Protein AF-A0A5D0SBC2-F1 (afdb_monomer)

pLDDT: mean 77.02, std 16.17, range [34.78, 96.5]

Foldseek 3Di:
DDDDDDPPDNDCVVQVQKDFDQDADPVPRDGPRIDGQDFDPDPPGPPRRDDDD

Solvent-accessible surface area (backbone atoms only — not comparable to full-atom values): 3681 Å² total; per-residue (Å²): 126,81,82,86,85,51,96,89,36,97,53,38,56,85,72,49,33,38,39,81,43,81,64,51,37,92,88,76,61,53,60,69,43,61,43,81,49,52,71,60,98,48,101,81,45,87,69,68,88,78,89,84,132

Mean predicted aligned error: 8.33 Å

Secondary structure (DSSP, 8-state):
-PPPPPSS-S-TTTTTSEEE--PBPTTT--B-SEEE-SPP--TT---TT----

Sequence (53 aa):
MRRPRFRYHPDPVANGSALFTVEACVLCGVERGWRYAGPIYDRRAVSALHRLG

Structure (mmCIF, N/CA/C/O backbone):
data_AF-A0A5D0SBC2-F1
#
_entry.id   AF-A0A5D0SBC2-F1
#
loop_
_atom_site.group_PDB
_atom_site.id
_atom_site.type_symbol
_atom_site.label_atom_id
_atom_site.label_alt_id
_atom_site.label_comp_id
_atom_site.label_asym_id
_atom_site.label_entity_id
_atom_site.label_seq_id
_atom_site.pdbx_PDB_ins_code
_atom_site.Cartn_x
_atom_site.Cartn_y
_atom_site.Cartn_z
_atom_site.occupancy
_atom_site.B_iso_or_equiv
_atom_site.auth_seq_id
_atom_site.auth_comp_id
_atom_site.auth_asym_id
_atom_site.auth_atom_id
_atom_site.pdbx_PDB_model_num
ATOM 1 N N . MET A 1 1 ? -13.710 -0.129 -6.451 1.00 68.94 1 MET A N 1
ATOM 2 C CA . MET A 1 1 ? -12.572 0.699 -5.976 1.00 68.94 1 MET A CA 1
ATOM 3 C C . MET A 1 1 ? -11.635 0.996 -7.139 1.00 68.94 1 MET A C 1
ATOM 5 O O . MET A 1 1 ? -11.412 0.118 -7.963 1.00 68.94 1 MET A O 1
ATOM 9 N N . ARG A 1 2 ? -11.110 2.221 -7.250 1.00 77.50 2 ARG A N 1
ATOM 10 C CA . ARG A 1 2 ? -10.237 2.623 -8.368 1.00 77.50 2 ARG A CA 1
ATOM 11 C C . ARG A 1 2 ? -8.787 2.217 -8.093 1.00 77.50 2 ARG A C 1
ATOM 13 O O . ARG A 1 2 ? -8.267 2.534 -7.028 1.00 77.50 2 ARG A O 1
ATOM 20 N N . ARG A 1 3 ? -8.134 1.557 -9.057 1.00 74.94 3 ARG A N 1
ATOM 21 C CA . ARG A 1 3 ? -6.717 1.171 -8.959 1.00 74.94 3 ARG A CA 1
ATOM 22 C C . ARG A 1 3 ? -5.825 2.419 -8.816 1.00 74.94 3 ARG A C 1
ATOM 24 O O . ARG A 1 3 ? -6.001 3.363 -9.598 1.00 74.94 3 ARG A O 1
ATOM 31 N N . PRO A 1 4 ? -4.879 2.449 -7.860 1.00 74.94 4 PRO A N 1
ATOM 32 C CA . PRO A 1 4 ? -3.919 3.543 -7.736 1.00 74.94 4 PRO A CA 1
ATOM 33 C C . PRO A 1 4 ? -3.077 3.686 -9.010 1.00 74.94 4 PRO A C 1
ATOM 35 O O . PRO A 1 4 ? -2.644 2.699 -9.604 1.00 74.94 4 PRO A O 1
ATOM 38 N N . ARG A 1 5 ? -2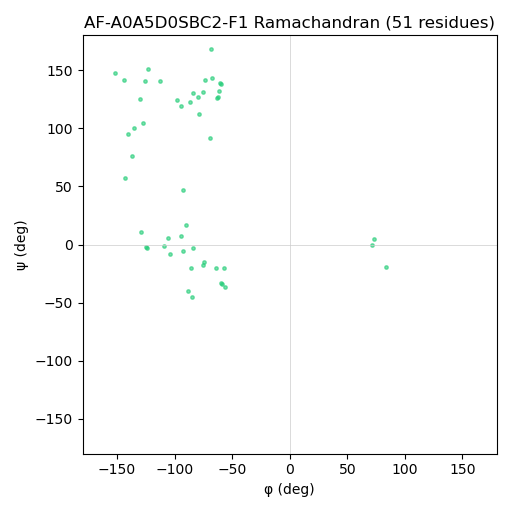.850 4.931 -9.440 1.00 75.88 5 ARG A N 1
ATOM 39 C CA . ARG A 1 5 ? -1.928 5.244 -10.539 1.00 75.88 5 ARG A CA 1
ATOM 40 C C . ARG A 1 5 ? -0.578 5.591 -9.930 1.00 75.88 5 ARG A C 1
ATOM 42 O O . ARG A 1 5 ? -0.480 6.566 -9.191 1.00 75.88 5 ARG A O 1
ATOM 49 N N . PHE A 1 6 ? 0.447 4.821 -10.261 1.00 74.06 6 PHE A N 1
ATOM 50 C CA . PHE A 1 6 ? 1.815 5.116 -9.858 1.00 74.06 6 PHE A CA 1
ATOM 51 C C . PHE A 1 6 ? 2.509 5.805 -11.022 1.00 74.06 6 PHE A C 1
ATOM 53 O O . PHE A 1 6 ? 2.545 5.277 -12.127 1.00 74.06 6 PHE A O 1
ATOM 60 N N . ARG A 1 7 ? 3.060 6.997 -10.778 1.00 78.06 7 ARG A N 1
ATOM 61 C CA . ARG A 1 7 ? 3.749 7.770 -11.822 1.00 78.06 7 ARG A CA 1
ATOM 62 C C . ARG A 1 7 ? 4.947 7.009 -12.408 1.00 78.06 7 ARG A C 1
ATOM 64 O O . ARG A 1 7 ? 5.228 7.157 -13.588 1.00 78.06 7 ARG A O 1
ATOM 71 N N . TYR A 1 8 ? 5.618 6.205 -11.584 1.00 77.50 8 TYR A N 1
ATOM 72 C CA . TYR A 1 8 ? 6.886 5.548 -11.917 1.00 77.50 8 TYR A CA 1
ATOM 73 C C . TYR A 1 8 ? 6.774 4.029 -12.116 1.00 77.50 8 TYR A C 1
ATOM 75 O O . TYR A 1 8 ? 7.762 3.382 -12.443 1.00 77.50 8 TYR A O 1
ATOM 83 N N . HIS A 1 9 ? 5.578 3.456 -11.949 1.00 70.62 9 HIS A N 1
ATOM 84 C CA . HIS A 1 9 ? 5.329 2.031 -12.166 1.00 70.62 9 HIS A CA 1
ATOM 85 C C . HIS A 1 9 ? 4.141 1.880 -13.121 1.00 70.62 9 HIS A C 1
ATOM 87 O O . HIS A 1 9 ? 3.004 2.104 -12.695 1.00 70.62 9 HIS A O 1
ATOM 93 N N . PRO A 1 10 ? 4.388 1.536 -14.402 1.00 79.12 10 PRO A N 1
ATOM 94 C CA . PRO A 1 10 ? 3.338 1.407 -15.414 1.00 79.12 10 PRO A CA 1
ATOM 95 C C . PRO A 1 10 ? 2.247 0.410 -15.010 1.00 79.12 10 PRO A C 1
ATOM 97 O O . PRO A 1 10 ? 1.066 0.662 -15.249 1.00 79.12 10 PRO A O 1
ATOM 100 N N . ASP A 1 11 ? 2.642 -0.674 -14.333 1.00 84.19 11 ASP A N 1
ATOM 101 C CA . ASP A 1 11 ? 1.730 -1.608 -13.683 1.00 84.19 11 ASP A CA 1
ATOM 102 C C . ASP A 1 11 ? 2.239 -1.976 -12.273 1.00 84.19 11 ASP A C 1
ATOM 104 O O . ASP A 1 11 ? 3.144 -2.801 -12.123 1.00 84.19 11 ASP A O 1
ATOM 108 N N . PRO A 1 12 ? 1.688 -1.352 -11.219 1.00 82.88 12 PRO A N 1
ATOM 109 C CA . PRO A 1 12 ? 2.096 -1.598 -9.838 1.00 82.88 12 PRO A CA 1
ATOM 110 C C . PRO A 1 12 ? 1.580 -2.935 -9.286 1.00 82.88 12 PRO A C 1
ATOM 112 O O . PRO A 1 12 ?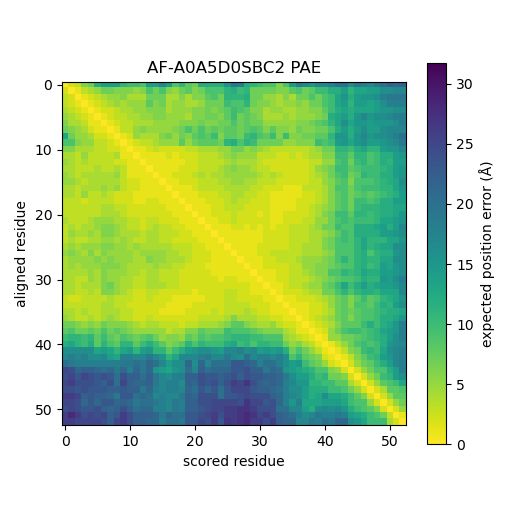 2.018 -3.362 -8.223 1.00 82.88 12 PRO A O 1
ATOM 115 N N . VAL A 1 13 ? 0.609 -3.566 -9.954 1.00 87.19 13 VAL A N 1
ATOM 116 C CA . VAL A 1 13 ? 0.078 -4.868 -9.540 1.00 87.19 13 VAL A CA 1
ATOM 117 C C . VAL A 1 13 ? 0.975 -5.956 -10.108 1.00 87.19 13 VAL A C 1
ATOM 119 O O . VAL A 1 13 ? 1.391 -6.846 -9.373 1.00 87.19 13 VAL A O 1
ATOM 122 N N . ALA A 1 14 ? 1.350 -5.834 -11.385 1.00 86.38 14 ALA A N 1
ATOM 123 C CA . ALA A 1 14 ? 2.237 -6.787 -12.048 1.00 86.38 14 ALA A CA 1
ATOM 124 C C . ALA A 1 14 ? 3.604 -6.915 -11.356 1.00 86.38 14 ALA A C 1
ATOM 126 O O . ALA A 1 14 ? 4.169 -8.002 -11.318 1.00 86.38 14 ALA A O 1
ATOM 127 N N . ASN A 1 15 ? 4.130 -5.826 -10.786 1.00 81.62 15 ASN A N 1
ATOM 128 C CA . ASN A 1 15 ? 5.409 -5.841 -10.071 1.00 81.62 15 ASN A CA 1
ATOM 129 C C . ASN A 1 15 ? 5.279 -6.037 -8.546 1.00 81.62 15 ASN A C 1
ATOM 131 O O . ASN A 1 15 ? 6.264 -5.869 -7.829 1.00 81.62 15 ASN A O 1
ATOM 135 N N . GLY A 1 16 ? 4.075 -6.323 -8.040 1.00 83.75 16 GLY A N 1
ATOM 136 C CA . GLY A 1 16 ? 3.825 -6.584 -6.620 1.00 83.75 16 GLY A CA 1
ATOM 137 C C . GLY A 1 16 ? 3.886 -5.363 -5.693 1.00 83.75 16 GLY A C 1
ATOM 138 O O . GLY A 1 16 ? 3.731 -5.512 -4.485 1.00 83.75 16 GLY A O 1
ATOM 139 N N . SER A 1 1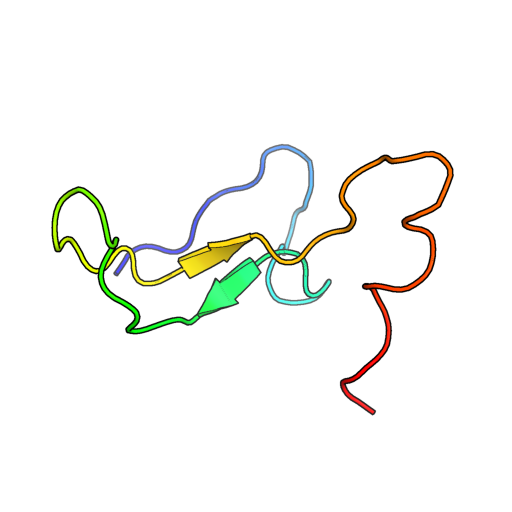7 ? 4.067 -4.143 -6.208 1.00 83.50 17 SER A N 1
ATOM 140 C CA . SER A 1 17 ? 4.138 -2.937 -5.366 1.00 83.50 17 SER A CA 1
ATOM 141 C C . SER A 1 17 ? 2.773 -2.484 -4.834 1.00 83.50 17 SER A C 1
ATOM 143 O O . SER A 1 17 ? 2.719 -1.717 -3.872 1.00 83.50 17 SER A O 1
ATOM 145 N N . ALA A 1 18 ? 1.668 -2.948 -5.424 1.00 88.12 18 ALA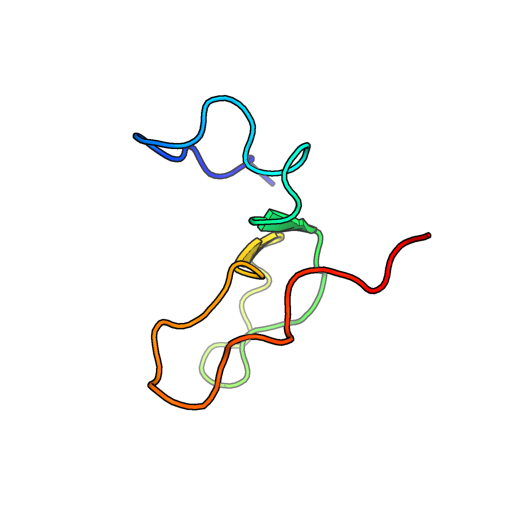 A N 1
ATOM 146 C CA . ALA A 1 18 ? 0.306 -2.715 -4.956 1.00 88.12 18 ALA A CA 1
ATOM 147 C C . ALA A 1 18 ? -0.485 -4.026 -4.864 1.00 88.12 18 ALA A C 1
ATOM 149 O O . ALA A 1 18 ? -0.647 -4.733 -5.857 1.00 88.12 18 ALA A O 1
ATOM 150 N N . LEU A 1 19 ? -1.047 -4.295 -3.687 1.00 89.56 19 LEU A N 1
ATOM 151 C CA . LEU A 1 19 ? -1.897 -5.454 -3.416 1.00 89.56 19 LEU A CA 1
ATOM 152 C C . LEU A 1 19 ? -3.331 -5.008 -3.142 1.00 89.56 19 LEU A C 1
ATOM 154 O O . LEU A 1 19 ? -3.546 -3.990 -2.479 1.00 89.56 19 LEU A O 1
ATOM 158 N N . PHE A 1 20 ? -4.309 -5.766 -3.638 1.00 91.62 20 PHE A N 1
ATOM 159 C CA . PHE A 1 20 ? -5.706 -5.571 -3.255 1.00 91.62 20 PHE A CA 1
ATOM 160 C C . PHE A 1 20 ? -5.897 -5.938 -1.776 1.00 91.62 20 PHE A C 1
ATOM 162 O O . PHE A 1 20 ? -5.266 -6.868 -1.279 1.00 91.62 20 PHE A O 1
ATOM 169 N N . THR A 1 21 ? -6.755 -5.206 -1.070 1.00 91.00 21 THR A N 1
ATOM 170 C CA . THR A 1 21 ? -7.071 -5.475 0.336 1.00 91.00 21 THR A CA 1
ATOM 171 C C . THR A 1 21 ? -8.480 -5.013 0.690 1.00 91.00 21 THR A C 1
ATOM 173 O O . THR A 1 21 ? -8.959 -4.006 0.170 1.00 91.00 21 THR A O 1
ATOM 176 N N . VAL A 1 22 ? -9.111 -5.732 1.615 1.00 93.94 22 VAL A N 1
ATOM 177 C CA . VAL A 1 22 ? -10.369 -5.351 2.278 1.00 93.94 22 VAL A CA 1
ATOM 178 C C . VAL A 1 22 ? -10.132 -4.893 3.722 1.00 93.94 22 VAL A C 1
ATOM 180 O O . VAL A 1 22 ? -11.074 -4.646 4.460 1.00 93.94 22 VAL A O 1
ATOM 183 N N . GLU A 1 23 ? -8.870 -4.778 4.149 1.00 94.56 23 GLU A N 1
ATOM 184 C CA . GLU A 1 23 ? -8.526 -4.289 5.484 1.00 94.56 23 GLU A CA 1
ATOM 185 C C . GLU A 1 23 ? -8.985 -2.832 5.658 1.00 94.56 23 GLU A C 1
ATOM 187 O O . GLU A 1 23 ? -8.611 -1.936 4.889 1.00 94.56 23 GLU A O 1
ATOM 192 N N . ALA A 1 24 ? -9.764 -2.588 6.711 1.00 94.56 24 ALA A N 1
ATOM 193 C CA . ALA A 1 24 ? -10.109 -1.249 7.158 1.00 94.56 24 ALA A CA 1
ATOM 194 C C . ALA A 1 24 ? -8.904 -0.578 7.840 1.00 94.56 24 ALA A C 1
ATOM 196 O O . ALA A 1 24 ? -8.147 -1.204 8.585 1.00 94.56 24 ALA A O 1
ATOM 197 N N . CYS A 1 25 ? -8.721 0.724 7.614 1.00 89.44 25 CYS A N 1
ATOM 198 C CA . CYS A 1 25 ? -7.689 1.488 8.313 1.00 89.44 25 CYS A CA 1
ATOM 199 C C . CYS A 1 25 ? -7.942 1.498 9.830 1.00 89.44 25 CYS A C 1
ATOM 201 O O . CYS A 1 25 ? -8.996 1.943 10.268 1.00 89.44 25 CYS A O 1
ATOM 203 N N . VAL A 1 26 ? -6.950 1.123 10.641 1.00 94.44 26 VAL A N 1
ATOM 204 C CA . VAL A 1 26 ? -7.094 1.097 12.112 1.00 94.44 26 VAL A CA 1
ATOM 205 C C . VAL A 1 26 ? -7.337 2.474 12.745 1.00 94.44 26 VAL A C 1
ATOM 207 O O . VAL A 1 26 ? -7.844 2.542 13.856 1.00 94.44 26 VAL A O 1
ATOM 210 N N . LEU A 1 27 ? -6.992 3.569 12.052 1.00 95.94 27 LEU A N 1
ATOM 211 C CA . LEU A 1 27 ? -7.253 4.930 12.535 1.00 95.94 27 LEU A CA 1
ATOM 212 C C . LEU A 1 27 ? -8.632 5.466 12.136 1.00 95.94 27 LEU A C 1
ATOM 214 O O . LEU A 1 27 ? -9.246 6.174 12.924 1.00 95.94 27 LEU A O 1
ATOM 218 N N . CYS A 1 28 ? -9.099 5.201 10.912 1.00 96.50 28 CYS A N 1
ATOM 219 C CA . CYS A 1 28 ? -10.313 5.843 10.385 1.00 96.50 28 CYS A CA 1
ATOM 220 C C . CYS A 1 28 ? -11.406 4.881 9.905 1.00 96.50 28 CYS A C 1
ATOM 222 O O . CYS A 1 28 ? -12.447 5.338 9.447 1.00 96.50 28 CYS A O 1
ATOM 224 N N . GLY A 1 29 ? -11.180 3.569 9.957 1.00 95.56 29 GLY A N 1
ATOM 225 C CA . GLY A 1 29 ? -12.136 2.536 9.549 1.00 95.56 29 GLY A CA 1
ATOM 226 C C . GLY A 1 29 ? -12.379 2.422 8.039 1.00 95.56 29 GLY A C 1
ATOM 227 O O . GLY A 1 29 ? -13.146 1.570 7.612 1.00 95.56 29 GLY A O 1
ATOM 228 N N . VAL A 1 30 ? -11.742 3.251 7.206 1.00 93.38 30 VAL A N 1
ATOM 229 C CA . VAL A 1 30 ? -12.005 3.268 5.758 1.00 93.38 30 VAL A CA 1
ATOM 230 C C . VAL A 1 30 ? -11.272 2.133 5.043 1.00 93.38 30 VAL A C 1
ATOM 232 O O . VAL A 1 30 ? -10.044 2.039 5.115 1.00 93.38 30 VAL A O 1
ATOM 235 N N . GLU A 1 31 ? -12.013 1.342 4.269 1.00 93.75 31 GLU A N 1
ATOM 236 C CA . GLU A 1 31 ? -11.472 0.371 3.315 1.00 93.75 31 GLU A CA 1
ATOM 237 C C . GLU A 1 31 ? -11.014 1.077 2.031 1.00 93.75 31 GLU A C 1
ATOM 239 O O . GLU A 1 31 ? -11.804 1.623 1.258 1.00 93.75 31 GLU A O 1
ATOM 244 N N . ARG A 1 32 ? -9.700 1.091 1.789 1.00 88.94 32 ARG A N 1
ATOM 245 C CA . ARG A 1 32 ? -9.105 1.764 0.616 1.00 88.94 32 ARG A CA 1
ATOM 246 C C . ARG A 1 32 ? -9.086 0.879 -0.634 1.00 88.94 32 ARG A C 1
ATOM 248 O O . ARG A 1 32 ? -8.939 1.398 -1.742 1.00 88.94 32 ARG A O 1
ATOM 255 N N . GLY A 1 33 ? -9.181 -0.440 -0.466 1.00 93.06 33 GLY A N 1
ATOM 256 C CA . GLY A 1 33 ? -9.107 -1.416 -1.554 1.00 93.06 33 GLY A CA 1
ATOM 257 C C . GLY A 1 33 ? -7.704 -1.826 -1.977 1.00 93.06 33 GLY A C 1
ATOM 258 O O . GLY A 1 33 ? -7.546 -2.849 -2.630 1.00 93.06 33 GLY A O 1
ATOM 259 N N . TRP A 1 34 ? -6.683 -1.029 -1.656 1.00 90.69 34 TRP A N 1
ATOM 260 C CA . TRP A 1 34 ? -5.312 -1.249 -2.113 1.00 90.69 34 TRP A CA 1
ATOM 261 C C . TRP A 1 34 ? -4.296 -0.863 -1.038 1.00 90.69 34 TRP A C 1
ATOM 263 O O . TRP A 1 34 ? -4.456 0.161 -0.369 1.00 90.69 34 TRP A O 1
ATOM 273 N N . ARG A 1 35 ? -3.226 -1.652 -0.921 1.00 88.75 35 ARG A N 1
ATOM 274 C CA . ARG A 1 35 ? -2.094 -1.446 -0.011 1.00 88.75 35 ARG A CA 1
ATOM 275 C C . ARG A 1 35 ? -0.782 -1.458 -0.790 1.00 88.75 35 ARG A C 1
ATOM 277 O O . ARG A 1 35 ? -0.612 -2.253 -1.709 1.00 88.75 35 ARG A O 1
ATOM 284 N N . TYR A 1 36 ? 0.147 -0.581 -0.416 1.00 86.00 36 TYR A N 1
ATOM 285 C CA . TYR A 1 36 ? 1.512 -0.621 -0.939 1.00 86.00 36 TYR A CA 1
ATOM 286 C C . TYR A 1 36 ? 2.291 -1.773 -0.292 1.00 86.00 36 TYR A C 1
ATOM 288 O O . TYR A 1 36 ? 2.272 -1.910 0.933 1.00 86.00 36 TYR A O 1
ATOM 296 N N . ALA A 1 37 ? 2.960 -2.581 -1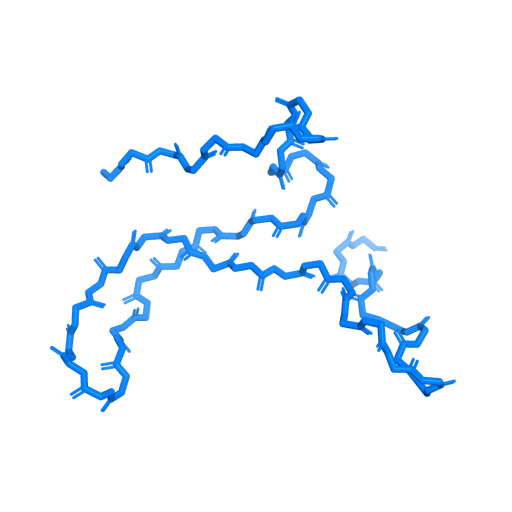.111 1.00 85.25 37 ALA A N 1
ATOM 297 C CA . ALA A 1 37 ? 3.739 -3.748 -0.685 1.00 85.25 37 ALA A CA 1
ATOM 298 C C . ALA A 1 37 ? 5.166 -3.761 -1.257 1.00 85.25 37 ALA A C 1
ATOM 300 O O . ALA A 1 37 ? 5.879 -4.754 -1.140 1.00 85.25 37 ALA A O 1
ATOM 301 N N . GLY A 1 38 ? 5.596 -2.654 -1.867 1.00 78.38 38 GLY A N 1
ATOM 302 C CA . GLY A 1 38 ? 6.974 -2.514 -2.316 1.00 78.38 38 GLY A CA 1
ATOM 303 C C . GLY A 1 38 ? 7.959 -2.423 -1.143 1.00 78.38 38 GLY A C 1
ATOM 304 O O . GLY A 1 38 ? 7.559 -2.224 0.011 1.00 78.38 38 GLY A O 1
ATOM 305 N N . PRO A 1 39 ? 9.265 -2.535 -1.424 1.00 73.44 39 PRO A N 1
ATOM 306 C CA . PRO A 1 39 ? 10.290 -2.426 -0.403 1.00 73.44 39 PRO A CA 1
ATOM 307 C C . PRO A 1 39 ? 10.221 -1.049 0.262 1.00 73.44 39 PRO A C 1
ATOM 309 O O . PRO A 1 39 ? 10.040 -0.017 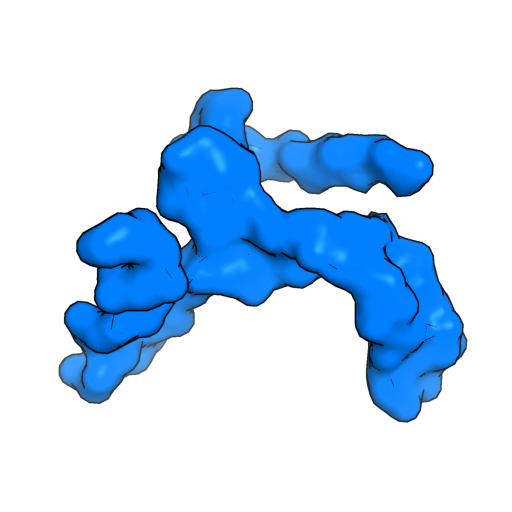-0.392 1.00 73.44 39 PRO A O 1
ATOM 312 N N . ILE A 1 40 ? 10.382 -1.040 1.581 1.00 71.81 40 ILE A N 1
ATOM 313 C CA . ILE A 1 40 ? 10.715 0.171 2.322 1.00 71.81 40 ILE A CA 1
ATOM 314 C C . ILE A 1 40 ? 12.234 0.258 2.272 1.00 71.81 40 ILE A C 1
ATOM 3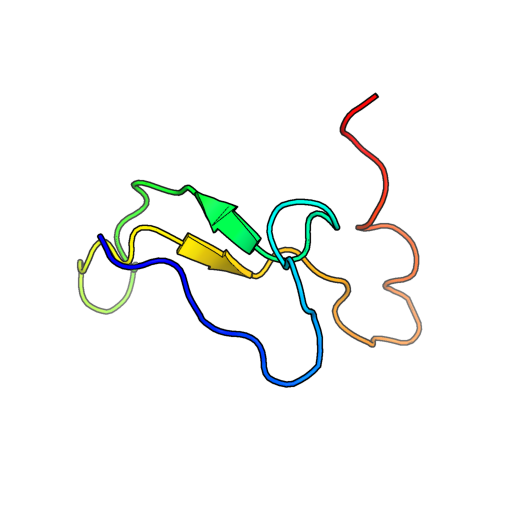16 O O . ILE A 1 40 ? 12.905 -0.688 2.675 1.00 71.81 40 ILE A O 1
ATOM 320 N N . TYR A 1 41 ? 12.785 1.352 1.749 1.00 66.56 41 TYR A N 1
ATOM 321 C CA . TYR A 1 41 ? 14.230 1.561 1.765 1.00 66.56 41 TYR A CA 1
ATOM 322 C C . TYR A 1 41 ? 14.693 1.801 3.206 1.00 66.56 41 TYR A C 1
ATOM 324 O O . TYR A 1 41 ? 14.708 2.924 3.697 1.00 66.56 41 TYR A O 1
ATOM 332 N N . ASP A 1 42 ? 15.067 0.719 3.874 1.00 59.12 42 ASP A N 1
ATOM 333 C CA . ASP A 1 42 ? 15.861 0.711 5.094 1.00 59.12 42 ASP A CA 1
ATOM 334 C C . ASP A 1 42 ? 17.107 -0.144 4.840 1.00 59.12 42 ASP A C 1
ATOM 336 O O . ASP A 1 42 ? 17.079 -1.091 4.051 1.00 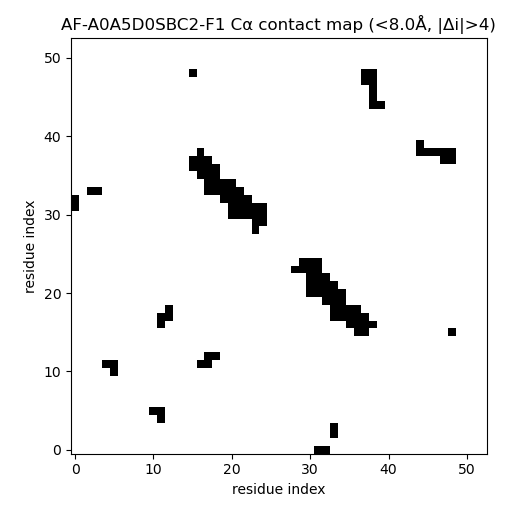59.12 42 ASP A O 1
ATOM 340 N N . ARG A 1 43 ? 18.214 0.165 5.522 1.00 64.12 43 ARG A N 1
ATOM 341 C CA . ARG A 1 43 ? 19.503 -0.527 5.353 1.00 64.12 43 ARG A CA 1
ATOM 342 C C . ARG A 1 43 ? 19.393 -2.040 5.603 1.00 64.12 43 ARG A C 1
ATOM 344 O O . ARG A 1 43 ? 20.252 -2.787 5.148 1.00 64.12 43 ARG A O 1
ATOM 351 N N . ARG A 1 44 ? 18.352 -2.496 6.314 1.00 60.56 44 ARG A N 1
ATOM 352 C CA . ARG A 1 44 ? 18.062 -3.912 6.598 1.00 60.56 44 ARG A CA 1
ATOM 353 C C . ARG A 1 44 ? 16.916 -4.510 5.770 1.00 60.56 44 ARG A C 1
ATOM 355 O O . ARG A 1 44 ? 16.717 -5.719 5.815 1.00 60.56 44 ARG A O 1
ATOM 362 N N . ALA A 1 45 ? 16.167 -3.717 5.008 1.00 55.62 45 ALA A N 1
ATOM 363 C CA . ALA A 1 45 ? 14.907 -4.131 4.382 1.00 55.62 45 ALA A CA 1
ATOM 364 C C . ALA A 1 45 ? 15.072 -4.674 2.947 1.00 55.62 45 ALA A C 1
ATOM 366 O O . ALA A 1 45 ? 14.317 -4.331 2.039 1.00 55.62 45 ALA A O 1
ATOM 367 N N . VAL A 1 46 ? 16.047 -5.563 2.734 1.00 52.06 46 VAL A N 1
ATOM 368 C CA . VAL A 1 46 ? 16.362 -6.152 1.412 1.00 52.06 46 VAL A CA 1
ATOM 369 C C . VAL A 1 46 ? 15.573 -7.454 1.144 1.00 52.06 46 VAL A C 1
ATOM 371 O O . VAL A 1 46 ? 15.926 -8.227 0.265 1.00 52.06 46 VAL A O 1
ATOM 374 N N . SER A 1 47 ? 14.499 -7.750 1.888 1.00 50.97 47 SER A N 1
ATOM 375 C CA . SER A 1 47 ? 13.878 -9.097 1.870 1.00 50.97 47 SER A CA 1
ATOM 376 C C . SER A 1 47 ? 12.387 -9.160 1.517 1.00 50.97 47 SER A C 1
ATOM 378 O O . SER A 1 47 ? 11.840 -10.257 1.438 1.00 50.97 47 SER A O 1
ATOM 380 N N . ALA A 1 48 ? 11.694 -8.037 1.309 1.00 51.66 48 ALA A N 1
ATOM 381 C CA . ALA A 1 48 ? 10.226 -8.052 1.209 1.00 51.66 48 ALA A CA 1
ATOM 382 C C . ALA A 1 48 ? 9.654 -8.395 -0.186 1.00 51.66 48 ALA A C 1
ATOM 384 O O . ALA A 1 48 ? 8.441 -8.493 -0.324 1.00 51.66 48 ALA A O 1
ATOM 385 N N . LEU A 1 49 ? 10.487 -8.588 -1.216 1.00 50.34 49 LEU A N 1
ATOM 386 C CA . LEU A 1 49 ? 10.025 -8.668 -2.613 1.00 50.34 49 LEU A CA 1
ATOM 387 C C . LEU A 1 49 ? 9.722 -10.083 -3.152 1.00 50.34 49 LEU A C 1
ATOM 389 O O . LEU A 1 49 ? 9.222 -10.181 -4.264 1.00 50.34 49 LEU A O 1
ATOM 393 N N . HIS A 1 50 ? 9.983 -11.175 -2.424 1.00 46.44 50 HIS A N 1
ATOM 394 C CA . HIS A 1 50 ? 9.856 -12.540 -2.977 1.00 46.44 50 HIS A CA 1
ATOM 395 C C . HIS A 1 50 ? 9.172 -13.534 -2.019 1.00 46.44 50 HIS A C 1
ATOM 397 O O . HIS A 1 50 ? 9.834 -14.381 -1.425 1.00 46.44 50 HIS A O 1
ATOM 403 N N . ARG A 1 51 ? 7.839 -13.471 -1.881 1.00 44.38 51 ARG A N 1
ATOM 404 C CA . ARG A 1 51 ? 7.027 -14.629 -1.432 1.00 44.38 51 ARG A CA 1
ATOM 405 C C . ARG A 1 51 ? 5.673 -14.710 -2.133 1.00 44.38 51 ARG A C 1
ATOM 407 O O . ARG A 1 51 ? 4.634 -14.736 -1.484 1.00 44.38 51 ARG A O 1
ATOM 414 N N . LEU A 1 52 ? 5.699 -14.773 -3.458 1.00 45.56 52 LEU A N 1
ATOM 415 C CA . LEU A 1 52 ? 4.631 -15.384 -4.248 1.00 45.56 52 LEU A CA 1
ATOM 416 C C . LEU A 1 52 ? 5.310 -16.140 -5.396 1.00 45.56 52 LEU A C 1
ATOM 418 O O . LEU A 1 52 ? 5.666 -15.528 -6.400 1.00 45.56 52 LEU A O 1
ATOM 422 N N . GLY A 1 53 ? 5.539 -17.441 -5.192 1.00 34.78 53 GLY A N 1
ATOM 423 C CA . GLY A 1 53 ? 6.202 -18.350 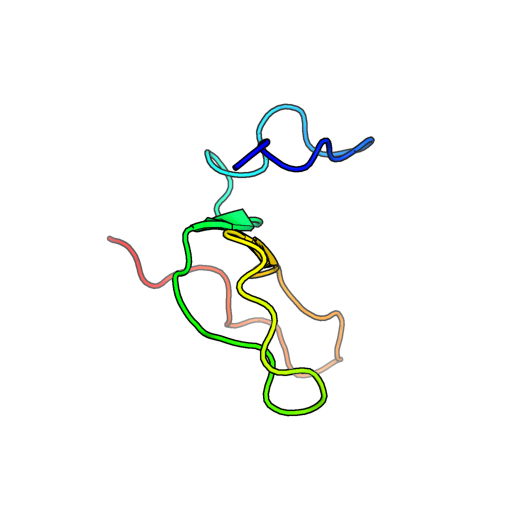-6.133 1.00 34.78 53 GLY A CA 1
ATOM 424 C C . GLY A 1 53 ? 7.338 -19.110 -5.481 1.00 34.78 53 GLY A C 1
ATOM 425 O O . GLY A 1 53 ? 8.481 -18.620 -5.590 1.00 34.78 53 GLY A O 1
#

Radius of gyration: 12.6 Å; Cα contacts (8 Å, |Δi|>4): 57; chains: 1; bounding box: 32×26×28 Å